Protein AF-B7FHI2-F1 (afdb_monomer_lite)

Foldseek 3Di:
DPDDADPLVVVCCCLVVCLPPCLVVVQVVCCVVVVDGPLVVLVVRDDDVSNVVSCVSSDDDD

Organism: Medicago truncatula (NCBI:txid3880)

pLDDT: mean 90.39, std 8.63, range [58.75, 96.81]

Secondary structure (DSSP, 8-state):
--SSS--HHHHHHHHHHHTTTTHHHHHHHHHHHHSS-HHHHHHHH--HHHHHHHHHHH-S--

Radius of gyration: 10.84 Å; chains: 1; bounding box: 25×19×23 Å

InterPro domains:
  IPR001464 Annexin [PR00196] (1-21)
  IPR001464 Annexin [PR00196] (45-58)
  IPR018252 Annexin repeat, conserved site [PS00223] (5-57)
  IPR018502 Annexin repeat [PF00191] (1-57)
  IPR018502 Annexin repeat [PS51897] (1-59)
  IPR018502 Annexin repeat [SM00335] (5-57)
  IPR037104 Annexin superfamily [G3DSA:1.10.220.10] (1-61)
  IPR037104 Annexin superfamily [SSF47874] (1-61)

Structure (mmCIF, N/CA/C/O backbone):
data_AF-B7FHI2-F1
#
_entry.id   AF-B7FHI2-F1
#
loop_
_atom_site.group_PDB
_atom_site.id
_atom_site.type_symbol
_atom_site.label_atom_id
_atom_site.label_alt_id
_atom_site.label_comp_id
_atom_site.label_asym_id
_atom_site.label_entity_id
_atom_site.label_seq_id
_atom_site.pdbx_PDB_ins_code
_atom_site.Cartn_x
_atom_site.Cartn_y
_atom_site.Cartn_z
_atom_site.occupancy
_atom_site.B_iso_or_equiv
_atom_site.auth_seq_id
_atom_site.auth_comp_id
_atom_site.auth_asym_id
_atom_site.auth_atom_id
_atom_site.pdbx_PDB_model_num
ATOM 1 N N . MET A 1 1 ? 6.816 -5.029 5.940 1.00 60.62 1 MET A N 1
ATOM 2 C CA . MET A 1 1 ? 5.913 -6.030 6.585 1.00 60.62 1 MET A CA 1
ATOM 3 C C . MET A 1 1 ? 6.509 -6.373 7.947 1.00 60.62 1 MET A C 1
ATOM 5 O O . MET A 1 1 ? 7.635 -5.986 8.183 1.00 60.62 1 MET A O 1
ATOM 9 N N . LYS A 1 2 ? 5.812 -7.047 8.873 1.00 66.50 2 LYS A N 1
ATOM 10 C CA . LYS A 1 2 ? 6.374 -7.299 10.220 1.00 66.50 2 LYS A CA 1
ATOM 11 C C . LYS A 1 2 ? 7.770 -7.964 10.128 1.00 66.50 2 LYS A C 1
ATOM 13 O O . LYS A 1 2 ? 7.841 -9.103 9.678 1.00 66.50 2 LYS A O 1
ATOM 18 N N . GLY A 1 3 ? 8.836 -7.275 10.553 1.00 75.00 3 GLY A N 1
ATOM 19 C CA . GLY A 1 3 ? 10.221 -7.774 10.510 1.00 75.00 3 GLY A CA 1
ATOM 20 C C . GLY A 1 3 ? 11.244 -6.744 10.009 1.00 75.00 3 GLY A C 1
ATOM 21 O O . GLY A 1 3 ? 10.907 -5.584 9.799 1.00 75.00 3 GLY A O 1
ATOM 22 N N . LEU A 1 4 ? 12.500 -7.177 9.853 1.00 73.25 4 LEU A N 1
ATOM 23 C CA . LEU A 1 4 ? 13.582 -6.393 9.247 1.00 73.25 4 LEU A CA 1
ATOM 24 C C . LEU A 1 4 ? 13.491 -6.518 7.719 1.00 73.25 4 LEU A C 1
ATOM 26 O O . LEU A 1 4 ? 13.625 -7.617 7.182 1.00 73.25 4 LEU A O 1
ATOM 30 N N . GLY A 1 5 ? 13.263 -5.397 7.038 1.00 73.12 5 GLY A N 1
ATOM 31 C CA . GLY A 1 5 ? 13.096 -5.352 5.585 1.00 73.12 5 GLY A CA 1
ATOM 32 C C . GLY A 1 5 ? 11.696 -5.745 5.098 1.00 73.12 5 GLY A C 1
ATOM 33 O O . GLY A 1 5 ? 10.772 -6.004 5.873 1.00 73.12 5 GLY A O 1
ATOM 34 N N . THR A 1 6 ? 11.544 -5.790 3.776 1.00 79.69 6 THR A N 1
ATOM 35 C CA . THR A 1 6 ? 10.270 -6.064 3.104 1.00 79.69 6 THR A CA 1
ATOM 36 C C . THR A 1 6 ? 10.408 -7.300 2.229 1.00 79.69 6 THR A C 1
ATOM 38 O O . THR A 1 6 ? 11.333 -7.407 1.432 1.00 79.69 6 THR A O 1
ATOM 41 N N . ASP A 1 7 ? 9.470 -8.243 2.347 1.00 84.75 7 ASP A N 1
ATOM 42 C CA . ASP A 1 7 ? 9.302 -9.272 1.319 1.00 84.75 7 ASP A CA 1
ATOM 43 C C . ASP A 1 7 ? 8.623 -8.628 0.104 1.00 84.75 7 ASP A C 1
ATOM 45 O O . ASP A 1 7 ? 7.393 -8.613 -0.030 1.00 84.75 7 ASP A O 1
ATOM 49 N N . ASP A 1 8 ? 9.457 -8.024 -0.738 1.00 81.38 8 ASP A N 1
ATOM 50 C CA . ASP A 1 8 ? 9.043 -7.226 -1.887 1.00 81.38 8 ASP A CA 1
ATOM 51 C C . ASP A 1 8 ? 8.240 -8.037 -2.899 1.00 81.38 8 ASP A C 1
ATOM 53 O O . ASP A 1 8 ? 7.261 -7.546 -3.458 1.00 81.38 8 ASP A O 1
ATOM 57 N N . THR A 1 9 ? 8.574 -9.318 -3.069 1.00 86.19 9 THR A N 1
ATOM 58 C CA . THR A 1 9 ? 7.852 -10.198 -3.995 1.00 86.19 9 THR A CA 1
ATOM 59 C C . THR A 1 9 ? 6.421 -10.433 -3.520 1.00 86.19 9 THR A C 1
ATOM 61 O O . THR A 1 9 ? 5.485 -10.387 -4.322 1.00 86.19 9 THR A O 1
ATOM 64 N 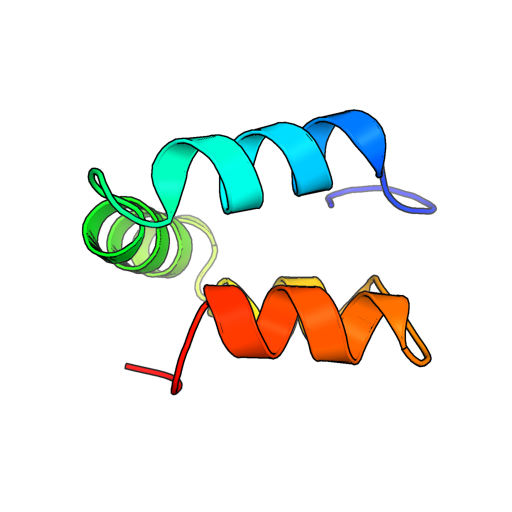N . LYS A 1 10 ? 6.214 -10.658 -2.215 1.00 89.12 10 LYS A N 1
ATOM 65 C CA . LYS A 1 10 ? 4.860 -10.801 -1.660 1.00 89.12 10 LYS A CA 1
ATOM 66 C C . LYS A 1 10 ? 4.086 -9.489 -1.710 1.00 89.12 10 LYS A C 1
ATOM 68 O O . LYS A 1 10 ? 2.909 -9.518 -2.068 1.00 89.12 10 LYS A O 1
ATOM 73 N N . LEU A 1 11 ? 4.730 -8.371 -1.369 1.00 88.06 11 LEU A N 1
ATOM 74 C CA . LEU A 1 11 ? 4.098 -7.052 -1.400 1.00 88.06 11 LEU A CA 1
ATOM 75 C C . LEU A 1 11 ? 3.616 -6.712 -2.815 1.00 88.06 11 LEU A C 1
ATOM 77 O O . LEU A 1 11 ? 2.430 -6.446 -3.015 1.00 88.06 11 LEU A O 1
ATOM 81 N N . MET A 1 12 ? 4.520 -6.810 -3.791 1.00 92.00 12 MET A N 1
ATOM 82 C CA . MET A 1 12 ? 4.237 -6.559 -5.198 1.00 92.00 12 MET A CA 1
ATOM 83 C C . MET A 1 12 ? 3.112 -7.448 -5.709 1.00 92.00 12 MET A C 1
ATOM 85 O O . MET A 1 12 ? 2.140 -6.947 -6.270 1.00 92.00 12 MET A O 1
ATOM 89 N N . ARG A 1 13 ? 3.213 -8.765 -5.487 1.00 92.62 13 ARG A N 1
ATOM 90 C CA . ARG A 1 13 ? 2.224 -9.717 -5.995 1.00 92.62 13 ARG A CA 1
ATOM 91 C C . ARG A 1 13 ? 0.822 -9.373 -5.510 1.00 92.62 13 ARG A C 1
ATOM 93 O O . ARG A 1 13 ? -0.099 -9.379 -6.316 1.00 92.62 13 ARG A O 1
ATOM 100 N N . VAL A 1 14 ? 0.649 -9.066 -4.226 1.00 93.06 14 VAL A N 1
ATOM 101 C CA . VAL A 1 14 ? -0.678 -8.753 -3.679 1.00 93.06 14 VAL A CA 1
ATOM 102 C C . VAL A 1 14 ? -1.196 -7.419 -4.210 1.00 93.06 14 VAL A C 1
ATOM 104 O O . VAL A 1 14 ? -2.318 -7.377 -4.698 1.00 93.06 14 VAL A O 1
ATOM 107 N N . ILE A 1 15 ? -0.405 -6.343 -4.161 1.00 92.88 15 ILE A N 1
ATOM 108 C CA . ILE A 1 15 ? -0.888 -5.018 -4.587 1.00 92.88 15 ILE A CA 1
ATOM 109 C C . ILE A 1 15 ? -1.227 -5.013 -6.082 1.00 92.88 15 ILE A C 1
ATOM 111 O O . ILE A 1 15 ? -2.293 -4.536 -6.454 1.00 92.88 15 ILE A O 1
ATOM 115 N N . VAL A 1 16 ? -0.369 -5.592 -6.927 1.00 94.38 16 VAL A N 1
ATOM 116 C CA . VAL A 1 16 ? -0.553 -5.578 -8.387 1.00 94.38 16 VAL A CA 1
ATOM 117 C C . VAL A 1 16 ? -1.693 -6.498 -8.822 1.00 94.38 16 VAL A C 1
ATOM 119 O O . VAL A 1 16 ? -2.537 -6.093 -9.606 1.00 94.38 16 VAL A O 1
ATOM 122 N N . THR A 1 17 ? -1.764 -7.734 -8.316 1.00 95.56 17 THR A N 1
ATOM 123 C CA . THR A 1 17 ? -2.797 -8.682 -8.788 1.00 95.56 17 THR A CA 1
ATOM 124 C C . THR A 1 17 ? -4.192 -8.377 -8.249 1.00 95.56 17 THR A C 1
ATOM 126 O O . THR A 1 17 ? -5.168 -8.911 -8.769 1.00 95.56 17 THR A O 1
ATOM 129 N N . ARG A 1 18 ? -4.306 -7.560 -7.194 1.00 96.06 18 ARG A N 1
ATOM 130 C CA . ARG A 1 18 ? -5.589 -7.241 -6.551 1.00 96.06 18 ARG A CA 1
ATOM 131 C C . ARG A 1 18 ? -6.074 -5.821 -6.822 1.00 96.06 18 ARG A C 1
ATOM 133 O O . ARG A 1 18 ? -7.220 -5.539 -6.471 1.00 96.06 18 ARG A O 1
ATOM 140 N N . SER A 1 19 ? -5.258 -4.957 -7.440 1.00 93.25 19 SER A N 1
ATOM 141 C CA . SER A 1 19 ? -5.559 -3.529 -7.644 1.00 93.25 19 SER A CA 1
ATOM 142 C C . SER A 1 19 ? -6.910 -3.275 -8.300 1.00 93.25 19 SER A C 1
ATOM 144 O O . SER A 1 19 ? -7.626 -2.375 -7.877 1.00 93.25 19 SER A O 1
ATOM 146 N N . GLU A 1 20 ? -7.289 -4.110 -9.264 1.00 92.88 20 GLU A N 1
ATOM 147 C CA . GLU A 1 20 ? -8.536 -3.978 -10.030 1.00 92.88 20 GLU A CA 1
ATOM 148 C C . GLU A 1 20 ? -9.609 -5.004 -9.633 1.00 92.88 20 GLU A C 1
ATOM 150 O O . GLU A 1 20 ? -10.628 -5.130 -10.305 1.00 92.88 20 GLU A O 1
ATOM 155 N N . ILE A 1 21 ? -9.394 -5.757 -8.549 1.00 95.06 21 ILE A N 1
ATOM 156 C CA . ILE A 1 21 ? -10.312 -6.816 -8.106 1.00 95.06 21 ILE A CA 1
ATOM 157 C C . ILE A 1 21 ? -10.996 -6.410 -6.802 1.00 95.06 21 ILE A C 1
ATOM 159 O O . ILE A 1 21 ? -12.205 -6.204 -6.758 1.00 95.06 21 ILE A O 1
ATOM 163 N N . ASP A 1 22 ? -10.230 -6.311 -5.718 1.00 95.75 22 ASP A N 1
ATOM 164 C CA . ASP A 1 22 ? -10.772 -6.133 -4.367 1.00 95.75 22 ASP A CA 1
ATOM 165 C C . ASP A 1 22 ? -9.804 -5.418 -3.413 1.00 95.75 22 ASP A C 1
ATOM 167 O O . ASP A 1 22 ? -9.961 -5.488 -2.191 1.00 95.75 22 ASP A O 1
ATOM 171 N N . LEU A 1 23 ? -8.817 -4.688 -3.948 1.00 95.06 23 LEU A N 1
ATOM 172 C CA . LEU A 1 23 ? -7.816 -3.987 -3.139 1.00 95.06 23 LEU A CA 1
ATOM 173 C C . LEU A 1 23 ? -8.441 -3.028 -2.115 1.00 95.06 23 LEU A C 1
ATOM 175 O O . LEU A 1 23 ? -7.892 -2.863 -1.027 1.00 95.06 23 LEU A O 1
ATOM 179 N N . HIS A 1 24 ? -9.609 -2.444 -2.404 1.00 94.25 24 HIS A N 1
ATOM 180 C CA . HIS A 1 24 ? -10.316 -1.589 -1.442 1.00 94.25 24 HIS A CA 1
ATOM 181 C C . HIS A 1 24 ? -10.753 -2.366 -0.185 1.00 94.25 24 HIS A C 1
ATOM 183 O O . HIS A 1 24 ? -10.525 -1.900 0.934 1.00 94.25 24 HIS A O 1
ATOM 189 N N . TYR A 1 25 ? -11.277 -3.587 -0.346 1.00 95.88 25 TYR A N 1
ATOM 190 C CA . TYR A 1 25 ? -11.679 -4.434 0.779 1.00 95.88 25 TYR A CA 1
ATOM 191 C C . TYR A 1 25 ? -10.451 -4.868 1.579 1.00 95.88 25 TYR A C 1
ATOM 193 O O . TYR A 1 25 ? -10.466 -4.843 2.810 1.00 95.88 25 TYR A O 1
ATOM 201 N N . ILE A 1 26 ? -9.350 -5.182 0.888 1.00 95.38 26 ILE A N 1
ATOM 202 C CA . ILE A 1 26 ? -8.067 -5.502 1.523 1.00 95.38 26 ILE A CA 1
ATOM 203 C C . ILE A 1 26 ? -7.571 -4.317 2.364 1.00 95.38 26 ILE A C 1
ATOM 205 O O . ILE A 1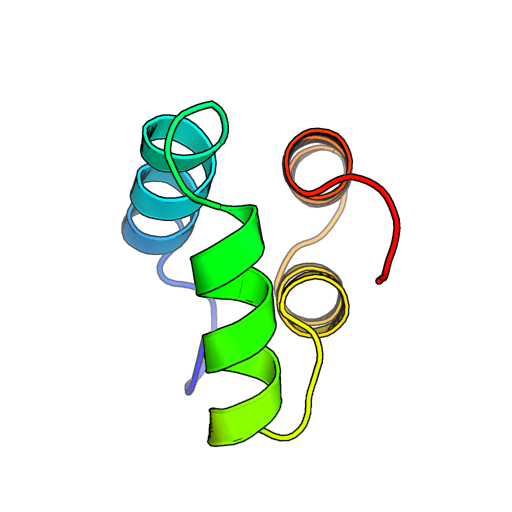 26 ? -7.157 -4.525 3.504 1.00 95.38 26 ILE A O 1
ATOM 209 N N . LYS A 1 27 ? -7.639 -3.078 1.851 1.00 95.00 27 LYS A N 1
ATOM 210 C CA . LYS A 1 27 ? -7.271 -1.862 2.603 1.00 95.00 27 LYS A CA 1
ATOM 211 C C . LYS A 1 27 ? -8.110 -1.722 3.877 1.00 95.00 27 LYS A C 1
ATOM 213 O O . LYS A 1 27 ? -7.545 -1.493 4.948 1.00 95.00 27 LYS A O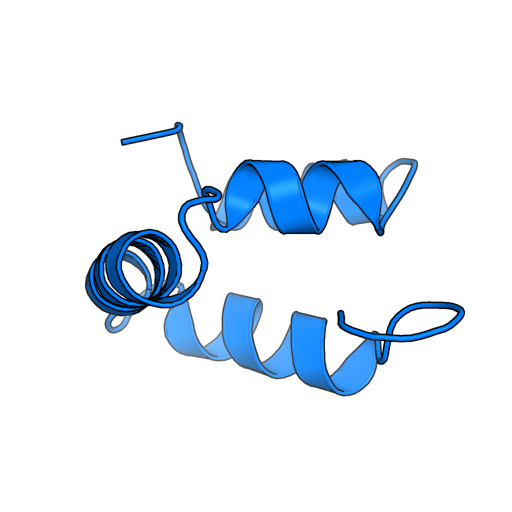 1
ATOM 218 N N . ALA A 1 28 ? -9.427 -1.911 3.776 1.00 95.62 28 ALA A N 1
ATOM 219 C CA . ALA A 1 28 ? -10.340 -1.809 4.912 1.00 95.62 28 ALA A CA 1
ATOM 220 C C . ALA A 1 28 ? -10.056 -2.875 5.987 1.00 95.62 28 ALA A C 1
ATOM 222 O O . ALA A 1 28 ? -9.949 -2.554 7.173 1.00 95.62 28 ALA A O 1
ATOM 223 N N . GLU A 1 29 ? -9.872 -4.135 5.590 1.00 96.50 29 GLU A N 1
ATOM 224 C CA . GLU A 1 29 ? -9.550 -5.221 6.523 1.00 96.50 29 GLU A CA 1
ATOM 225 C C . GLU A 1 29 ? -8.152 -5.067 7.135 1.00 96.50 29 GLU A C 1
ATOM 227 O O . GLU A 1 29 ? -7.957 -5.316 8.329 1.00 96.50 29 GLU A O 1
ATOM 232 N N . TYR A 1 30 ? -7.181 -4.572 6.361 1.00 95.25 30 TYR A N 1
ATOM 233 C CA . TYR A 1 30 ? -5.850 -4.247 6.868 1.00 95.25 30 TYR A CA 1
ATOM 234 C C . TYR A 1 30 ? -5.922 -3.176 7.965 1.00 95.25 30 TYR A C 1
ATOM 236 O O . TYR A 1 30 ? -5.352 -3.362 9.043 1.00 95.25 30 TYR A O 1
ATOM 244 N N . LEU A 1 31 ? -6.681 -2.097 7.738 1.00 95.50 31 LEU A N 1
ATOM 245 C CA . LEU A 1 31 ? -6.890 -1.044 8.732 1.00 95.50 31 LEU A CA 1
ATOM 246 C C . LEU A 1 31 ? -7.560 -1.587 10.001 1.00 95.50 31 LEU A C 1
ATOM 248 O O . LEU A 1 31 ? -7.096 -1.314 11.110 1.00 95.50 31 LEU A O 1
ATOM 252 N N . LYS A 1 32 ? -8.612 -2.404 9.865 1.00 96.81 32 LYS A N 1
ATOM 253 C CA . LYS A 1 32 ? -9.298 -3.017 11.015 1.00 96.81 32 LYS A CA 1
ATOM 254 C C . LYS A 1 32 ? -8.352 -3.870 11.858 1.00 96.81 32 LYS A C 1
ATOM 256 O O . LYS A 1 32 ? -8.395 -3.763 13.089 1.00 96.81 32 LYS A O 1
ATOM 261 N N . LYS A 1 33 ? -7.510 -4.676 11.203 1.00 96.50 33 LYS A N 1
ATOM 262 C CA . LYS A 1 33 ? -6.610 -5.652 11.832 1.00 96.50 33 LYS A CA 1
ATOM 263 C C . LYS A 1 33 ? -5.361 -5.025 12.446 1.00 96.50 33 LYS A C 1
ATOM 26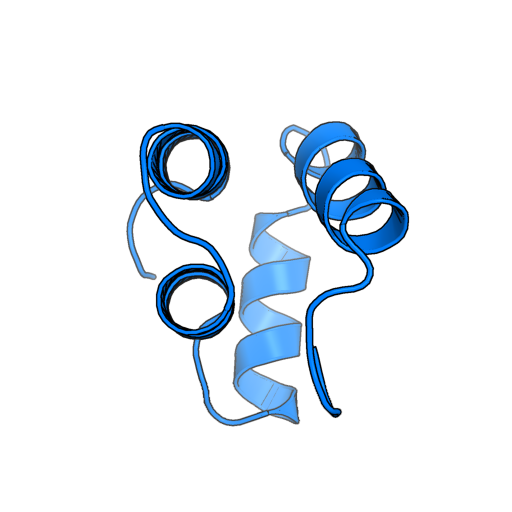5 O O . LYS A 1 33 ? -4.968 -5.419 13.539 1.00 96.50 33 LYS A O 1
ATOM 270 N N . TYR A 1 34 ? -4.737 -4.071 11.758 1.00 94.25 34 TYR A N 1
ATOM 271 C CA . TYR A 1 34 ? -3.431 -3.522 12.142 1.00 94.25 34 TYR A CA 1
ATOM 272 C C . TYR A 1 34 ? -3.489 -2.088 12.672 1.00 94.25 34 TYR A C 1
ATOM 274 O O . TYR A 1 34 ? -2.462 -1.573 13.104 1.00 94.25 34 TYR A O 1
ATOM 282 N N . LYS A 1 35 ? -4.664 -1.442 12.642 1.00 95.44 35 LYS A N 1
ATOM 283 C CA . LYS A 1 35 ? -4.876 -0.048 13.082 1.00 95.44 35 LYS A CA 1
ATOM 284 C C . LYS A 1 35 ? -3.943 0.963 12.399 1.00 95.44 35 LYS A C 1
ATOM 286 O O . LYS A 1 35 ? -3.671 2.030 12.934 1.00 95.44 35 LYS A O 1
ATOM 291 N N . LYS A 1 36 ? -3.464 0.616 11.205 1.00 93.31 36 LYS A N 1
ATOM 292 C CA . LYS A 1 36 ? -2.598 1.416 10.335 1.00 93.31 36 LYS A CA 1
ATOM 293 C C . LYS A 1 36 ? -3.089 1.220 8.909 1.00 93.31 36 LYS A C 1
ATOM 295 O O . LYS A 1 36 ? -3.443 0.094 8.555 1.00 93.31 36 LYS A O 1
ATOM 300 N N . THR A 1 37 ? -3.129 2.274 8.098 1.00 95.06 37 THR A N 1
ATOM 301 C CA . THR A 1 37 ? -3.555 2.121 6.702 1.00 95.06 37 THR A CA 1
ATOM 302 C C . THR A 1 37 ? -2.516 1.317 5.916 1.00 95.06 37 THR A C 1
ATOM 304 O O . THR A 1 37 ? -1.323 1.307 6.243 1.00 95.06 37 THR A O 1
ATOM 307 N N . LEU A 1 38 ? -2.961 0.623 4.865 1.00 94.75 38 LE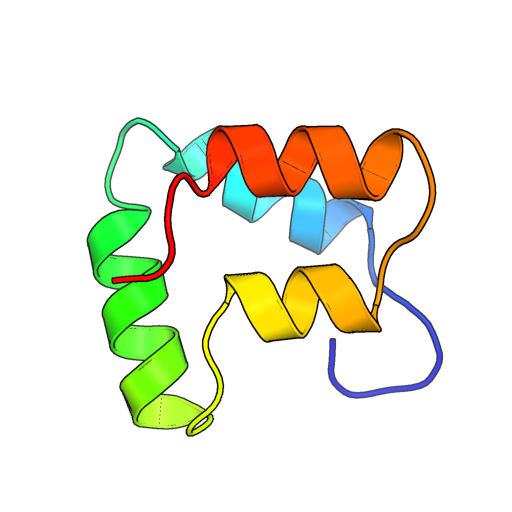U A N 1
ATOM 308 C CA . LEU A 1 38 ? -2.046 -0.100 3.980 1.00 94.75 38 LEU A CA 1
ATOM 309 C C . LEU A 1 38 ? -1.059 0.863 3.299 1.00 94.75 38 LEU A C 1
ATOM 311 O O . LEU A 1 38 ? 0.118 0.540 3.166 1.00 94.75 38 LEU A O 1
ATOM 315 N N . ASN A 1 39 ? -1.511 2.071 2.959 1.00 95.31 39 ASN A N 1
ATOM 316 C CA . ASN A 1 39 ? -0.681 3.129 2.393 1.00 95.31 39 ASN A CA 1
ATOM 317 C C . ASN A 1 39 ? 0.436 3.554 3.350 1.00 95.31 39 ASN A C 1
ATOM 319 O O . ASN A 1 39 ? 1.594 3.589 2.942 1.00 95.31 39 ASN A O 1
ATOM 323 N N . ASP A 1 40 ? 0.132 3.799 4.628 1.00 94.69 40 ASP A N 1
ATOM 324 C CA . ASP A 1 40 ? 1.154 4.175 5.615 1.00 94.69 40 ASP A CA 1
ATOM 325 C C . ASP A 1 40 ? 2.156 3.042 5.842 1.00 94.69 40 ASP A C 1
ATOM 327 O O . ASP A 1 40 ? 3.329 3.276 6.141 1.00 94.69 40 ASP A O 1
ATOM 331 N N . ALA A 1 41 ? 1.693 1.791 5.750 1.00 93.12 41 ALA A N 1
ATOM 332 C CA . ALA A 1 41 ? 2.559 0.627 5.858 1.00 93.12 41 ALA A CA 1
ATOM 333 C C . ALA A 1 41 ? 3.504 0.535 4.656 1.00 93.12 41 ALA A C 1
ATOM 335 O O . ALA A 1 41 ? 4.702 0.375 4.843 1.00 93.12 41 ALA A O 1
ATOM 336 N N . VAL A 1 42 ? 3.005 0.707 3.433 1.00 92.75 42 VAL A N 1
ATOM 337 C CA . VAL A 1 42 ? 3.854 0.743 2.233 1.00 92.75 42 VAL A CA 1
ATOM 338 C C . VAL A 1 42 ? 4.814 1.927 2.272 1.00 92.75 42 VAL A C 1
ATOM 340 O O . VAL A 1 42 ? 5.996 1.770 1.968 1.00 92.75 42 VAL A O 1
ATOM 343 N N . HIS A 1 43 ? 4.343 3.095 2.704 1.00 93.19 43 HIS A N 1
ATOM 344 C CA . HIS A 1 43 ? 5.159 4.296 2.800 1.00 93.19 43 HIS A CA 1
ATOM 345 C C . HIS A 1 43 ? 6.324 4.131 3.786 1.00 93.19 43 HIS A C 1
ATOM 347 O O . HIS A 1 43 ? 7.427 4.580 3.487 1.00 93.19 43 HIS A O 1
ATOM 353 N N . SER A 1 44 ? 6.129 3.487 4.943 1.00 91.81 44 SER A N 1
ATOM 354 C CA . SER A 1 44 ? 7.224 3.302 5.911 1.00 91.81 44 SER A CA 1
ATOM 355 C C . SER A 1 44 ? 8.257 2.253 5.490 1.00 91.81 44 SER A C 1
ATOM 357 O O . SER A 1 44 ? 9.394 2.321 5.939 1.00 91.81 44 SER A O 1
ATOM 359 N N . GLU A 1 45 ? 7.875 1.303 4.634 1.00 89.19 45 GLU A N 1
ATOM 360 C CA . GLU A 1 45 ? 8.659 0.089 4.351 1.00 89.19 45 GLU A CA 1
ATOM 361 C C . GLU A 1 45 ? 9.349 0.089 2.977 1.00 89.19 45 GLU A C 1
ATOM 363 O O . GLU A 1 45 ? 10.182 -0.771 2.698 1.00 89.19 45 GLU A O 1
ATOM 368 N N . THR A 1 46 ? 8.988 1.023 2.096 1.00 91.44 46 THR A N 1
ATOM 369 C CA . THR A 1 46 ? 9.533 1.150 0.731 1.00 91.44 46 THR A CA 1
ATOM 370 C C . THR A 1 46 ? 10.070 2.558 0.515 1.00 91.44 46 THR A C 1
ATOM 372 O O . THR A 1 46 ? 9.743 3.449 1.291 1.00 91.44 46 THR A O 1
ATOM 375 N N . SER A 1 47 ? 10.870 2.820 -0.518 1.00 93.06 47 SER A N 1
ATOM 376 C CA . SER A 1 47 ? 11.401 4.161 -0.820 1.00 93.06 47 SER A CA 1
ATOM 377 C C . SER A 1 47 ? 11.504 4.417 -2.331 1.00 93.06 47 SER A C 1
ATOM 379 O O . SER A 1 47 ? 11.278 3.519 -3.145 1.00 93.06 47 SER A O 1
ATOM 381 N N . GLY A 1 48 ? 11.788 5.666 -2.717 1.00 95.06 48 GLY A N 1
ATOM 382 C CA . GLY A 1 48 ? 12.022 6.058 -4.112 1.00 95.06 48 GLY A CA 1
ATOM 383 C C . GLY A 1 48 ? 10.840 5.798 -5.056 1.00 95.06 48 GLY A C 1
ATOM 384 O O . GLY A 1 48 ? 9.675 5.836 -4.657 1.00 95.06 48 GLY A O 1
ATOM 385 N N . HIS A 1 49 ? 11.150 5.518 -6.325 1.00 95.31 49 HIS A N 1
ATOM 386 C CA . HIS A 1 49 ? 10.144 5.227 -7.357 1.00 95.31 49 HIS A CA 1
ATOM 387 C C . HIS A 1 49 ? 9.315 3.980 -7.049 1.00 95.31 49 HIS A C 1
ATOM 389 O O . HIS A 1 49 ? 8.140 3.923 -7.401 1.00 95.31 49 HIS A O 1
ATOM 395 N N . TYR A 1 50 ? 9.901 3.016 -6.342 1.00 92.00 50 TYR A N 1
ATOM 396 C CA . TYR A 1 50 ? 9.210 1.800 -5.935 1.00 92.00 50 TYR A CA 1
ATOM 397 C C . TYR A 1 50 ? 8.046 2.102 -4.979 1.00 92.00 50 TYR A C 1
ATOM 399 O O . TYR A 1 50 ? 6.930 1.628 -5.185 1.00 92.00 50 TYR A O 1
ATOM 407 N N . ARG A 1 51 ? 8.259 2.999 -4.003 1.00 94.25 51 ARG A N 1
ATOM 408 C CA . ARG A 1 51 ? 7.177 3.527 -3.157 1.00 94.25 51 ARG A CA 1
ATOM 409 C C . ARG A 1 51 ? 6.118 4.244 -3.992 1.00 94.25 51 ARG A C 1
ATOM 411 O O . ARG A 1 51 ? 4.929 3.992 -3.818 1.00 94.25 51 ARG A O 1
ATOM 418 N N . ALA A 1 52 ? 6.548 5.149 -4.872 1.00 95.56 52 ALA A N 1
ATOM 419 C CA . ALA A 1 52 ? 5.634 5.959 -5.675 1.00 95.56 52 ALA A CA 1
ATOM 420 C C . ALA A 1 52 ? 4.707 5.089 -6.540 1.00 95.56 52 ALA A C 1
ATOM 422 O O . ALA A 1 52 ? 3.510 5.356 -6.610 1.00 95.56 52 ALA A O 1
ATOM 423 N N . PHE A 1 53 ? 5.244 4.013 -7.123 1.00 94.75 53 PHE A N 1
ATOM 424 C CA . PHE A 1 53 ? 4.483 3.044 -7.906 1.00 94.75 53 PHE A CA 1
ATOM 425 C C . PHE A 1 53 ? 3.399 2.334 -7.084 1.00 94.75 53 PHE A C 1
ATOM 427 O O . PHE A 1 53 ? 2.255 2.246 -7.513 1.00 94.75 53 PHE A O 1
ATOM 434 N N . PHE A 1 54 ? 3.702 1.854 -5.876 1.00 94.75 54 PHE A N 1
ATOM 435 C CA . PHE A 1 54 ? 2.658 1.212 -5.074 1.00 94.75 54 PHE A CA 1
ATOM 436 C C . PHE A 1 54 ? 1.613 2.186 -4.554 1.00 94.75 54 PHE A C 1
ATOM 438 O O . PHE A 1 54 ? 0.437 1.837 -4.500 1.00 94.75 54 PHE A O 1
ATOM 445 N N . LEU A 1 55 ? 2.0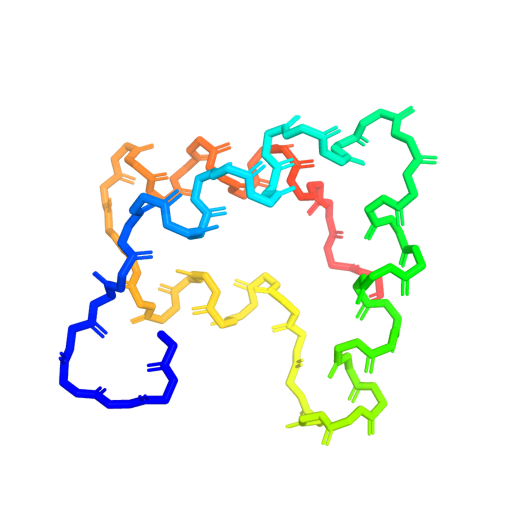18 3.395 -4.167 1.00 94.81 55 LEU A N 1
ATOM 446 C CA . LEU A 1 55 ? 1.065 4.397 -3.698 1.00 94.81 55 LEU A CA 1
ATOM 447 C C . LEU A 1 55 ? 0.117 4.847 -4.817 1.00 94.81 55 LEU A C 1
ATOM 449 O O . LEU A 1 55 ? -1.042 5.132 -4.525 1.00 94.81 55 LEU A O 1
ATOM 453 N N . SER A 1 56 ? 0.553 4.848 -6.084 1.00 95.31 56 SER A N 1
ATOM 454 C CA . SER A 1 56 ? -0.353 5.120 -7.206 1.00 95.31 56 SER A CA 1
ATOM 455 C C . SER A 1 56 ? -1.378 3.999 -7.406 1.00 95.31 56 SER A C 1
ATOM 457 O O . SER A 1 56 ? -2.553 4.298 -7.601 1.00 95.31 56 SER A O 1
ATOM 459 N N . LEU A 1 57 ? -0.976 2.729 -7.270 1.00 94.94 57 LEU A N 1
ATOM 460 C CA . LEU A 1 57 ? -1.894 1.581 -7.339 1.00 94.94 57 LEU A CA 1
ATOM 461 C C . LEU A 1 57 ? -2.870 1.524 -6.158 1.00 94.94 57 LEU A C 1
ATOM 463 O O . LEU A 1 57 ? -4.020 1.123 -6.313 1.00 94.94 57 LEU A O 1
ATOM 467 N N . LEU A 1 58 ? -2.415 1.910 -4.967 1.00 94.12 58 LEU A N 1
ATOM 468 C CA . LEU A 1 58 ? -3.247 1.932 -3.766 1.00 94.12 58 LEU A CA 1
ATOM 469 C C . LEU A 1 58 ? -4.262 3.080 -3.769 1.00 94.12 58 LEU A C 1
ATOM 471 O O . LEU A 1 58 ? -5.252 3.013 -3.032 1.00 94.12 58 LEU A O 1
ATOM 475 N N . GLY A 1 59 ? -4.021 4.126 -4.562 1.00 91.75 59 GLY A N 1
ATOM 476 C CA . GLY A 1 59 ? -4.849 5.324 -4.599 1.00 91.75 59 GLY A CA 1
ATOM 477 C C . GLY A 1 59 ? -4.841 6.105 -3.274 1.00 91.75 59 GLY A C 1
ATOM 478 O O . GLY A 1 59 ? -4.060 5.804 -2.364 1.00 91.75 59 GLY A O 1
ATOM 479 N N . PRO A 1 60 ? -5.710 7.121 -3.136 1.00 87.38 60 PRO A N 1
ATOM 480 C CA . PRO A 1 60 ? -5.766 7.963 -1.942 1.00 87.38 60 PRO A CA 1
ATOM 481 C C . PRO A 1 60 ? -6.076 7.170 -0.660 1.00 87.38 60 PRO A C 1
ATOM 483 O O . PRO A 1 60 ? -6.675 6.086 -0.685 1.00 87.38 60 PRO A O 1
ATOM 486 N N . ASN A 1 61 ? -5.653 7.723 0.481 1.00 75.38 61 ASN A N 1
ATOM 487 C CA . ASN A 1 61 ? -6.019 7.199 1.797 1.00 75.38 61 ASN A CA 1
ATOM 488 C C . ASN A 1 61 ? -7.534 7.377 1.987 1.00 75.38 61 ASN A C 1
ATOM 490 O O . ASN A 1 61 ? -8.030 8.500 1.909 1.00 75.38 61 ASN A O 1
ATOM 494 N N . GLN A 1 62 ? -8.240 6.269 2.215 1.00 58.75 62 GLN A N 1
ATOM 495 C CA . GLN A 1 62 ? -9.646 6.212 2.622 1.00 58.75 62 GLN A CA 1
ATOM 496 C C . GLN A 1 62 ? -9.736 5.473 3.950 1.00 58.75 62 GLN A C 1
ATOM 498 O O . GLN A 1 62 ? -8.946 4.511 4.124 1.00 58.75 62 GLN A O 1
#

Sequence (62 aa):
MKGLGTDDTKLMRVIVTRSEIDLHYIKAEYLKKYKKTLNDAVHSETSGHYRAFFLSLLGPNQ